Protein AF-A0A645JM30-F1 (afdb_monomer)

Sequence (107 aa):
MSGKIITAEFTLNGQKFLALDGGPYFHFNEAISMTLECENQQEIDYYWEKLSHVKEAEQCGWVKDQFGLSWQIVPHNMAELLQTEAQMKALMKMKKIVIRELENAGK

Radius of gyration: 16.62 Å; Cα contacts (8 Å, |Δi|>4): 160; chains: 1; bounding box: 36×21×53 Å

Solvent-accessible surface area (backbone atoms only — not comparable to full-atom values): 6368 Å² total; per-residue (Å²): 139,86,86,76,78,52,64,48,78,52,67,57,96,86,45,76,46,75,49,66,70,75,67,92,84,70,76,68,52,79,93,52,66,48,78,45,72,20,94,47,64,68,52,43,51,52,50,46,71,74,33,54,63,39,79,89,56,43,42,66,19,29,27,17,30,92,85,47,47,30,34,35,48,39,52,67,59,46,72,76,44,52,78,41,74,53,10,48,57,51,42,76,73,26,36,70,73,54,65,70,59,27,57,57,44,66,110

InterPro domains:
  IPR009725 Predicted 3-demethylubiquinone-9 3-methyltransferase [PIRSF021700] (1-105)
  IPR028973 PhnB-like [PF06983] (2-74)
  IPR028973 PhnB-like [cd06588] (3-74)
  IPR029068 Glyoxalase/Bleomycin resistance protein/Dihydroxybiphenyl dioxygenase [G3DSA:3.10.180.10] (1-107)
  IPR029068 Glyoxalase/Bleomycin resistance protein/Dihydroxybiphenyl dioxygenase [SSF54593] (2-105)

Mean predicted aligned error: 3.55 Å

Structure (mmCIF, N/CA/C/O backbone):
data_AF-A0A645JM30-F1
#
_entry.id   AF-A0A645JM30-F1
#
loop_
_atom_site.group_PDB
_atom_site.id
_atom_site.type_symbol
_atom_site.label_atom_id
_atom_site.label_alt_id
_atom_site.label_comp_id
_atom_site.label_asym_id
_atom_site.label_entity_id
_atom_site.label_seq_id
_atom_site.pdbx_PDB_ins_code
_atom_site.Cartn_x
_atom_site.Cartn_y
_atom_site.Cartn_z
_atom_site.occupancy
_atom_site.B_iso_or_equiv
_atom_site.auth_seq_id
_atom_site.auth_comp_id
_atom_site.auth_asym_id
_atom_site.auth_atom_id
_atom_site.pdbx_PDB_model_num
ATOM 1 N N . MET A 1 1 ? 20.459 -9.289 -29.459 1.00 48.84 1 MET A N 1
ATOM 2 C CA . MET A 1 1 ? 19.329 -9.150 -28.513 1.00 48.84 1 MET A CA 1
ATOM 3 C C . MET A 1 1 ? 18.233 -8.334 -29.190 1.00 48.84 1 MET A C 1
ATOM 5 O O . MET A 1 1 ? 18.194 -7.128 -29.008 1.00 48.84 1 MET A O 1
ATOM 9 N N . SER A 1 2 ? 17.409 -8.958 -30.034 1.00 54.94 2 SER A N 1
ATOM 10 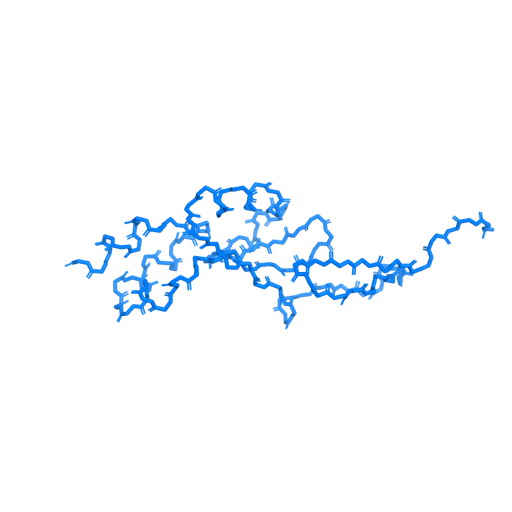C CA . SER A 1 2 ? 16.276 -8.276 -30.679 1.00 54.94 2 SER A CA 1
ATOM 11 C C . SER A 1 2 ? 14.995 -8.700 -29.961 1.00 54.94 2 SER A C 1
ATOM 13 O O . SER A 1 2 ? 14.810 -9.899 -29.763 1.00 54.94 2 SER A O 1
ATOM 15 N N . GLY A 1 3 ? 14.170 -7.742 -29.524 1.00 76.31 3 GLY A N 1
ATOM 16 C CA . GLY A 1 3 ? 12.849 -8.007 -28.930 1.00 76.31 3 GLY A CA 1
ATOM 17 C C . GLY A 1 3 ? 12.691 -7.793 -27.417 1.00 76.31 3 GLY A C 1
ATOM 18 O O . GLY A 1 3 ? 11.685 -8.229 -26.869 1.00 76.31 3 GLY A O 1
ATOM 19 N N . LYS A 1 4 ? 13.634 -7.143 -26.719 1.00 82.12 4 LYS A N 1
ATOM 20 C CA . LYS A 1 4 ? 13.416 -6.751 -25.312 1.00 82.12 4 LYS A CA 1
ATOM 21 C C . LYS A 1 4 ? 12.585 -5.468 -25.225 1.00 82.12 4 LYS A C 1
ATOM 23 O O . LYS A 1 4 ? 12.874 -4.505 -25.931 1.00 82.12 4 LYS A O 1
ATOM 28 N N . ILE A 1 5 ? 11.589 -5.463 -24.342 1.00 87.75 5 ILE A N 1
ATOM 29 C CA . ILE A 1 5 ? 10.831 -4.263 -23.976 1.00 87.75 5 ILE A CA 1
ATOM 30 C C . ILE A 1 5 ? 11.745 -3.392 -23.110 1.00 87.75 5 ILE A C 1
ATOM 32 O O . ILE A 1 5 ? 12.205 -3.850 -22.072 1.00 87.75 5 ILE A O 1
ATOM 36 N N . ILE A 1 6 ? 12.031 -2.166 -23.555 1.00 92.75 6 ILE A N 1
ATOM 37 C CA . ILE A 1 6 ? 12.848 -1.206 -22.793 1.00 92.75 6 ILE A CA 1
ATOM 38 C C . ILE A 1 6 ? 11.955 -0.376 -21.875 1.00 92.75 6 ILE A C 1
ATOM 40 O O . ILE A 1 6 ? 12.287 -0.171 -20.714 1.00 92.75 6 ILE A O 1
ATOM 44 N N . THR A 1 7 ? 10.807 0.077 -22.373 1.00 95.31 7 THR A N 1
ATOM 45 C CA . THR A 1 7 ? 9.836 0.839 -21.592 1.00 95.31 7 THR A CA 1
ATOM 46 C C . THR A 1 7 ? 8.421 0.324 -21.804 1.00 95.31 7 THR A C 1
ATOM 48 O O . THR A 1 7 ? 8.103 -0.242 -22.851 1.00 95.31 7 THR A O 1
ATOM 51 N N . ALA A 1 8 ? 7.566 0.540 -20.808 1.00 95.44 8 ALA A N 1
ATOM 52 C CA . ALA A 1 8 ? 6.139 0.266 -20.887 1.00 95.44 8 ALA A CA 1
ATOM 53 C C . ALA A 1 8 ? 5.350 1.417 -20.264 1.00 95.44 8 ALA A C 1
ATOM 55 O O . ALA A 1 8 ? 5.671 1.876 -19.170 1.00 95.44 8 ALA A O 1
ATOM 56 N N . GLU A 1 9 ? 4.303 1.863 -20.950 1.00 97.62 9 GLU A N 1
ATOM 57 C CA . GLU A 1 9 ? 3.360 2.849 -20.427 1.00 97.62 9 GLU A CA 1
ATOM 58 C C . GLU A 1 9 ? 2.094 2.150 -19.944 1.00 97.62 9 GLU A C 1
ATOM 60 O O . GLU A 1 9 ? 1.552 1.276 -20.622 1.00 97.62 9 GLU A O 1
ATOM 65 N N . PHE A 1 10 ? 1.612 2.543 -18.771 1.00 96.62 10 PHE A N 1
ATOM 66 C CA . PHE A 1 10 ? 0.365 2.033 -18.211 1.00 96.62 10 PHE A CA 1
ATOM 67 C C . PHE A 1 10 ? -0.291 3.088 -17.324 1.00 96.62 10 PHE A C 1
ATOM 69 O O . PHE A 1 10 ? 0.270 4.149 -17.049 1.00 96.62 10 PHE A O 1
ATOM 76 N N . THR A 1 11 ? -1.529 2.831 -16.919 1.00 97.31 11 THR A N 1
ATOM 77 C CA . THR A 1 11 ? -2.291 3.719 -16.041 1.00 97.31 11 THR A CA 1
ATOM 78 C C . THR A 1 11 ? -2.807 2.925 -14.854 1.00 97.31 11 THR A C 1
ATOM 80 O O . THR A 1 11 ? -3.434 1.886 -15.048 1.00 97.31 11 THR A O 1
ATOM 83 N N . LEU A 1 12 ? -2.561 3.419 -13.642 1.00 94.25 12 LEU A N 1
ATOM 84 C CA . LEU A 1 12 ? -3.122 2.881 -12.405 1.00 94.25 12 LEU A CA 1
ATOM 85 C C . LEU A 1 12 ? -3.991 3.951 -11.765 1.00 94.25 12 LEU A C 1
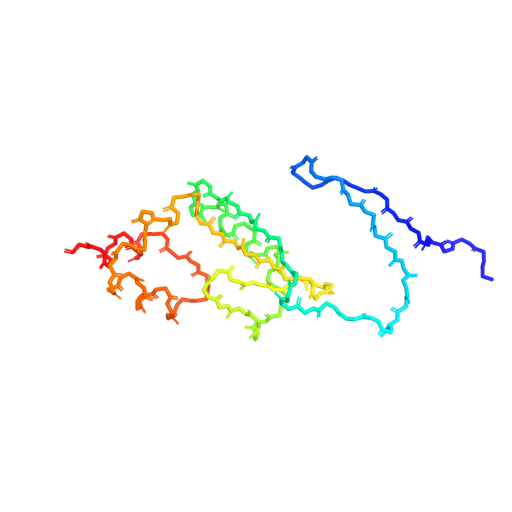ATOM 87 O O . LEU A 1 12 ? -3.520 5.058 -11.534 1.00 94.25 12 LEU A O 1
ATOM 91 N N . ASN A 1 13 ? -5.257 3.629 -11.506 1.00 91.56 13 ASN A N 1
ATOM 92 C CA . ASN A 1 13 ? -6.218 4.545 -10.887 1.00 91.56 13 ASN A CA 1
ATOM 93 C C . ASN A 1 13 ? -6.210 5.969 -11.502 1.00 91.56 13 ASN A C 1
ATOM 95 O O . ASN A 1 13 ? -6.169 6.974 -10.802 1.00 91.56 13 ASN A O 1
ATOM 99 N N . GLY A 1 14 ? -6.153 6.059 -12.837 1.00 94.75 14 GLY A N 1
ATOM 100 C CA . GLY A 1 14 ? -6.098 7.331 -13.573 1.00 94.75 14 GLY A CA 1
ATOM 101 C C . GLY A 1 14 ? -4.717 8.001 -13.658 1.00 94.75 14 GLY A C 1
ATOM 102 O O . GLY A 1 14 ? -4.531 8.887 -14.492 1.00 94.75 14 GLY A O 1
ATOM 103 N N . GLN A 1 15 ? -3.723 7.554 -12.886 1.00 95.75 15 GLN A N 1
ATOM 104 C CA . GLN A 1 15 ? -2.347 8.048 -12.949 1.00 95.75 15 GLN A CA 1
ATOM 105 C C . GLN A 1 15 ? -1.544 7.295 -14.013 1.00 95.75 15 GLN A C 1
ATOM 107 O O . GLN A 1 15 ? -1.451 6.068 -13.990 1.00 95.75 15 GLN A O 1
ATOM 112 N N . LYS A 1 16 ? -0.925 8.034 -14.938 1.00 97.56 16 LYS A N 1
ATOM 113 C CA . LYS A 1 16 ? -0.026 7.469 -15.953 1.00 97.56 16 LYS A CA 1
ATOM 114 C C . LYS A 1 16 ? 1.352 7.185 -15.363 1.00 97.56 16 LYS A C 1
ATOM 116 O O . LYS A 1 16 ? 1.894 8.025 -14.642 1.00 97.56 16 LYS A O 1
ATOM 121 N N . PHE A 1 17 ? 1.924 6.048 -15.740 1.00 96.94 17 PHE A N 1
ATOM 122 C CA . PHE A 1 17 ? 3.262 5.605 -15.369 1.00 96.94 17 PHE A CA 1
ATOM 123 C C . PHE A 1 17 ? 4.042 5.155 -16.602 1.00 96.94 17 PHE A C 1
ATOM 125 O O . PHE A 1 17 ? 3.477 4.600 -17.545 1.00 96.94 17 PHE A O 1
ATOM 132 N N . LEU A 1 18 ? 5.356 5.362 -16.547 1.00 96.81 18 LEU A N 1
ATOM 133 C CA . LEU A 1 18 ? 6.329 4.788 -17.466 1.00 96.81 18 LEU A CA 1
ATOM 134 C C . LEU A 1 18 ? 7.242 3.863 -16.656 1.00 96.81 18 LEU A C 1
ATOM 136 O O . LEU A 1 18 ? 7.989 4.331 -15.798 1.00 96.81 18 LEU A O 1
ATOM 140 N N . ALA A 1 19 ? 7.187 2.563 -16.921 1.00 94.94 19 ALA A N 1
ATOM 141 C CA . ALA A 1 19 ? 8.184 1.615 -16.442 1.00 94.94 19 ALA A CA 1
ATOM 142 C C . ALA A 1 19 ? 9.364 1.570 -17.415 1.00 94.94 19 ALA A C 1
ATOM 144 O O . ALA A 1 19 ? 9.176 1.616 -18.631 1.00 94.94 19 ALA A O 1
ATOM 145 N N . LEU A 1 20 ? 10.571 1.444 -16.869 1.00 94.56 20 LEU A N 1
ATOM 146 C CA . LEU A 1 20 ? 11.825 1.310 -17.603 1.00 94.56 20 LEU A CA 1
ATOM 147 C C . LEU A 1 20 ? 12.543 0.050 -17.112 1.00 94.56 20 LEU A C 1
ATOM 149 O O . LEU A 1 20 ? 12.799 -0.082 -15.916 1.00 94.56 20 LEU A O 1
ATOM 153 N N . ASP A 1 21 ? 12.916 -0.839 -18.030 1.00 92.81 21 ASP A N 1
ATOM 154 C CA . ASP A 1 21 ? 13.882 -1.904 -17.754 1.00 92.81 21 ASP A CA 1
ATOM 155 C C . ASP A 1 21 ? 15.291 -1.290 -17.694 1.00 92.81 21 ASP A C 1
ATOM 157 O O . ASP A 1 21 ? 16.010 -1.195 -18.690 1.00 92.81 21 ASP A O 1
ATOM 161 N N . GLY A 1 22 ? 15.651 -0.795 -16.507 1.00 91.38 22 GLY A N 1
ATOM 162 C CA . GLY A 1 22 ? 16.950 -0.186 -16.216 1.00 91.38 22 GLY A CA 1
ATOM 163 C C . GLY A 1 22 ? 18.024 -1.177 -15.755 1.00 91.38 22 GLY A C 1
ATOM 164 O O . GLY A 1 22 ? 19.117 -0.747 -15.383 1.00 91.38 22 GLY A O 1
ATOM 165 N N . GLY A 1 23 ? 17.738 -2.484 -15.745 1.00 90.25 23 GLY A N 1
ATOM 166 C CA . GLY A 1 23 ? 18.603 -3.495 -15.133 1.00 90.25 23 GLY A CA 1
ATOM 167 C C . GLY A 1 23 ? 18.650 -3.433 -13.592 1.00 90.25 23 GLY A C 1
ATOM 168 O O . GLY A 1 23 ? 17.941 -2.646 -12.967 1.00 90.25 23 GLY A O 1
ATOM 169 N N . PRO A 1 24 ? 19.494 -4.256 -12.942 1.00 91.88 24 PRO A N 1
ATOM 170 C CA . PRO A 1 24 ? 19.476 -4.469 -11.488 1.00 91.88 24 PRO A CA 1
ATOM 171 C C . PRO A 1 24 ? 20.222 -3.390 -10.680 1.00 91.88 24 PRO A C 1
ATOM 173 O O . PRO A 1 24 ? 20.589 -3.631 -9.536 1.00 91.88 24 PRO A O 1
ATOM 176 N N . TYR A 1 25 ? 20.519 -2.236 -11.279 1.00 93.31 25 TYR A N 1
ATOM 177 C CA . TYR A 1 25 ? 21.367 -1.205 -10.669 1.00 93.31 25 TYR A CA 1
ATOM 178 C C . TYR A 1 25 ? 20.608 -0.276 -9.719 1.00 93.31 25 TYR A C 1
ATOM 180 O O . TYR A 1 25 ? 21.214 0.339 -8.842 1.00 93.31 25 TYR A O 1
ATOM 188 N N . PHE A 1 26 ? 19.295 -0.150 -9.912 1.00 92.88 26 PHE A N 1
ATOM 189 C CA . PHE A 1 26 ? 18.433 0.726 -9.132 1.00 92.88 26 PHE A CA 1
ATOM 190 C C . PHE A 1 26 ? 17.438 -0.110 -8.337 1.00 92.88 26 PHE A C 1
ATOM 192 O O . PHE A 1 26 ? 16.866 -1.070 -8.852 1.00 92.88 26 PHE A O 1
ATOM 199 N N . HIS A 1 27 ? 17.218 0.278 -7.085 1.00 92.56 27 HIS A N 1
ATOM 200 C CA . HIS A 1 27 ? 16.310 -0.413 -6.182 1.00 92.56 27 HIS A CA 1
ATOM 201 C C . HIS A 1 27 ? 15.308 0.577 -5.608 1.00 92.56 27 HIS A C 1
ATOM 203 O O . HIS A 1 27 ? 15.678 1.681 -5.203 1.00 92.56 27 HIS A O 1
ATOM 209 N N . PHE A 1 28 ? 14.044 0.165 -5.549 1.00 95.12 28 PHE A N 1
ATOM 210 C CA . PHE A 1 28 ? 13.044 0.899 -4.793 1.00 95.12 28 PHE A CA 1
ATOM 211 C C . PHE A 1 28 ? 13.366 0.858 -3.300 1.00 95.12 28 PHE A C 1
ATOM 213 O O . PHE A 1 28 ? 13.907 -0.115 -2.770 1.00 95.12 28 PHE A O 1
ATOM 220 N N . ASN A 1 29 ? 12.987 1.930 -2.623 1.00 93.94 29 ASN A N 1
ATOM 221 C CA . ASN A 1 29 ? 12.928 2.008 -1.176 1.00 93.94 29 ASN A CA 1
ATOM 222 C C . ASN A 1 29 ? 11.643 2.747 -0.778 1.00 93.94 29 ASN A C 1
ATOM 224 O O . ASN A 1 29 ? 10.851 3.163 -1.624 1.00 93.94 29 ASN A O 1
ATOM 228 N N . GLU A 1 30 ? 11.433 2.896 0.518 1.00 95.50 30 GLU A N 1
ATOM 229 C CA . GLU A 1 30 ? 10.223 3.453 1.115 1.00 95.50 30 GLU A CA 1
ATOM 230 C C . GLU A 1 30 ? 10.079 4.969 0.895 1.00 95.50 30 GLU A C 1
ATOM 232 O O . GLU A 1 30 ? 9.023 5.524 1.190 1.00 95.50 30 GLU A O 1
ATOM 237 N N . ALA A 1 31 ? 11.098 5.650 0.347 1.00 95.88 31 ALA A N 1
ATOM 238 C CA . ALA A 1 31 ? 11.025 7.083 0.052 1.00 95.88 31 ALA A CA 1
ATOM 239 C C . ALA A 1 31 ? 10.004 7.409 -1.050 1.00 95.88 31 ALA A C 1
ATOM 241 O O . ALA A 1 31 ? 9.520 8.538 -1.121 1.00 95.88 31 ALA A O 1
ATOM 242 N N . ILE A 1 32 ? 9.665 6.429 -1.895 1.00 95.00 32 ILE A N 1
ATOM 243 C CA . ILE A 1 32 ? 8.559 6.511 -2.849 1.00 95.00 32 ILE A CA 1
ATOM 244 C C . ILE A 1 32 ? 7.592 5.372 -2.543 1.00 95.00 32 ILE A C 1
ATOM 246 O O . ILE A 1 32 ? 7.973 4.202 -2.497 1.00 95.00 32 ILE A O 1
ATOM 250 N N . SER A 1 33 ? 6.324 5.721 -2.363 1.00 96.38 33 SER A N 1
ATOM 251 C CA . SER A 1 33 ? 5.237 4.761 -2.216 1.00 96.38 33 SER A CA 1
ATOM 252 C C . SER A 1 33 ? 3.971 5.273 -2.887 1.00 96.38 33 SER A C 1
ATOM 254 O O . SER A 1 33 ? 3.831 6.470 -3.145 1.00 96.38 33 SER A O 1
ATOM 256 N N . MET A 1 34 ? 3.061 4.352 -3.185 1.00 96.81 34 MET A N 1
ATOM 257 C CA . MET A 1 34 ? 1.726 4.670 -3.686 1.00 96.81 34 MET A CA 1
ATOM 258 C C . MET A 1 34 ? 0.685 4.355 -2.620 1.00 96.81 34 MET A C 1
ATOM 260 O O . MET A 1 34 ? 0.719 3.285 -2.013 1.00 96.81 34 MET A O 1
ATOM 264 N N . THR A 1 35 ? -0.250 5.276 -2.419 1.00 97.06 35 THR A N 1
ATOM 265 C CA . THR A 1 35 ? -1.348 5.105 -1.466 1.00 97.06 35 THR A CA 1
ATOM 266 C C . THR A 1 35 ? -2.594 4.605 -2.185 1.00 97.06 35 THR A C 1
ATOM 268 O O . THR A 1 35 ? -3.006 5.175 -3.194 1.00 97.06 35 THR A O 1
ATOM 271 N N . LEU A 1 36 ? -3.187 3.538 -1.655 1.00 96.81 36 LEU A N 1
ATOM 272 C CA . LEU A 1 36 ? -4.485 3.008 -2.048 1.00 96.81 36 LEU A CA 1
ATOM 273 C C . LEU A 1 36 ? -5.473 3.285 -0.918 1.00 96.81 36 LEU A C 1
ATOM 275 O O . LEU A 1 36 ? -5.415 2.647 0.135 1.00 96.81 36 LEU A O 1
ATOM 279 N N . GLU A 1 37 ? -6.363 4.243 -1.151 1.00 96.75 37 GLU A N 1
ATOM 280 C CA . GLU A 1 37 ? -7.492 4.524 -0.269 1.00 96.75 37 GLU A CA 1
ATOM 281 C C . GLU A 1 37 ? -8.592 3.494 -0.525 1.00 96.75 37 GLU A C 1
ATOM 283 O O . GLU A 1 37 ? -9.053 3.326 -1.651 1.00 96.75 37 GLU A O 1
ATOM 288 N N . CYS A 1 38 ? -8.959 2.765 0.524 1.00 98.12 38 CYS A N 1
ATOM 289 C CA . CYS A 1 38 ? -9.927 1.680 0.481 1.00 98.12 38 CYS A CA 1
ATOM 290 C C . CYS A 1 38 ? -11.233 2.110 1.153 1.00 98.12 38 CYS A C 1
ATOM 292 O O . CYS A 1 38 ? -11.236 2.658 2.262 1.00 98.12 38 CYS A O 1
ATOM 294 N N . GLU A 1 39 ? -12.359 1.796 0.527 1.00 97.50 39 GLU A N 1
ATOM 295 C CA . GLU A 1 39 ? -13.688 2.134 1.046 1.00 97.50 39 GLU A CA 1
ATOM 296 C C . GLU A 1 39 ? -14.073 1.262 2.248 1.00 97.50 39 GLU A C 1
ATOM 298 O O . GLU A 1 39 ? -14.821 1.673 3.134 1.00 97.50 39 GLU A O 1
ATOM 303 N N . ASN A 1 40 ? -13.565 0.029 2.295 1.00 98.19 40 ASN A N 1
ATOM 304 C CA . ASN A 1 40 ? -13.936 -0.951 3.309 1.00 98.19 40 ASN A CA 1
ATOM 305 C C . ASN A 1 40 ? -12.862 -2.038 3.494 1.00 98.19 40 ASN A C 1
ATOM 307 O O . ASN A 1 40 ? -11.870 -2.114 2.767 1.00 98.19 40 ASN A O 1
ATOM 311 N N . GLN A 1 41 ? -13.086 -2.924 4.470 1.00 98.50 41 GLN A N 1
ATOM 312 C CA . GLN A 1 41 ? -12.147 -3.997 4.807 1.00 98.50 41 GLN A CA 1
ATOM 313 C C . GLN A 1 41 ? -11.929 -4.998 3.661 1.00 98.50 41 GLN A C 1
ATOM 315 O O . GLN A 1 41 ? -10.836 -5.543 3.549 1.00 98.50 41 GLN A O 1
ATOM 320 N N . GLN A 1 42 ? -12.930 -5.238 2.805 1.00 98.62 42 GLN A N 1
ATOM 321 C CA . GLN A 1 42 ? -12.798 -6.198 1.703 1.00 98.62 42 GLN A CA 1
ATOM 322 C C . GLN A 1 42 ? -11.787 -5.707 0.665 1.00 98.62 42 GLN A C 1
ATOM 324 O O . GLN A 1 42 ? -11.006 -6.504 0.152 1.00 98.62 42 GLN A O 1
ATOM 329 N N . GLU A 1 43 ? -11.757 -4.402 0.394 1.00 98.50 43 GLU A N 1
ATOM 330 C CA . GLU A 1 43 ? -10.755 -3.805 -0.492 1.00 98.50 43 GLU A CA 1
ATOM 331 C C . GLU A 1 43 ? -9.354 -3.854 0.118 1.00 98.50 43 GLU A C 1
ATOM 333 O O . GLU A 1 43 ? -8.412 -4.257 -0.566 1.00 98.50 43 GLU A O 1
ATOM 338 N N . ILE A 1 44 ? -9.221 -3.540 1.414 1.00 98.69 44 ILE A N 1
ATOM 339 C CA . ILE A 1 44 ? -7.945 -3.688 2.131 1.00 98.69 44 ILE A CA 1
ATOM 340 C C . ILE A 1 44 ? -7.445 -5.127 2.004 1.00 98.69 44 ILE A C 1
ATOM 342 O O . ILE A 1 44 ? -6.286 -5.353 1.663 1.00 98.69 44 ILE A O 1
ATOM 346 N N . ASP A 1 45 ? -8.316 -6.105 2.252 1.00 98.62 45 ASP A N 1
ATOM 347 C CA . ASP A 1 45 ? -7.969 -7.521 2.188 1.00 98.62 45 ASP A CA 1
ATOM 348 C C . ASP A 1 45 ? -7.559 -7.944 0.773 1.00 98.62 45 ASP A C 1
ATOM 350 O O . ASP A 1 45 ? -6.541 -8.621 0.612 1.00 98.62 45 ASP A O 1
ATOM 354 N N . TYR A 1 46 ? -8.303 -7.496 -0.242 1.00 98.50 46 TYR A N 1
ATOM 355 C CA . TYR A 1 46 ? -8.009 -7.762 -1.648 1.00 98.50 46 TYR A CA 1
ATOM 356 C C . TYR A 1 46 ? -6.633 -7.224 -2.053 1.00 98.50 46 TYR A C 1
ATOM 358 O O . TYR A 1 46 ? -5.796 -7.978 -2.556 1.00 98.50 46 TYR A O 1
ATOM 366 N N . TYR A 1 47 ? -6.360 -5.939 -1.812 1.00 98.38 47 TYR A N 1
ATOM 367 C CA . TYR A 1 47 ? -5.076 -5.348 -2.186 1.00 98.38 47 TYR A CA 1
ATOM 368 C C . TYR A 1 47 ? -3.929 -5.916 -1.359 1.00 98.38 47 TYR A C 1
ATOM 370 O O . TYR A 1 47 ? -2.853 -6.153 -1.904 1.00 98.38 47 TYR A O 1
ATOM 378 N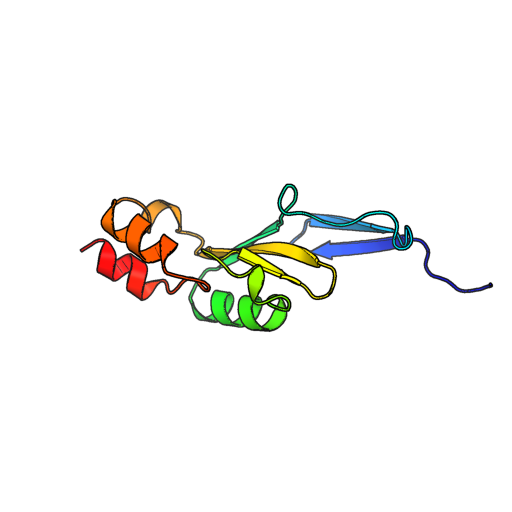 N . TRP A 1 48 ? -4.150 -6.196 -0.073 1.00 98.56 48 TRP A N 1
ATOM 379 C CA . TRP A 1 48 ? -3.124 -6.785 0.781 1.00 98.56 48 TRP A CA 1
ATOM 380 C C . TRP A 1 48 ? -2.691 -8.156 0.265 1.00 98.56 48 TRP A C 1
ATOM 382 O O . TRP A 1 48 ? -1.495 -8.421 0.160 1.00 98.56 48 TRP A O 1
ATOM 392 N N . GLU A 1 49 ? -3.648 -9.010 -0.108 1.00 98.06 49 GLU A N 1
ATOM 393 C CA . GLU A 1 49 ? -3.361 -10.329 -0.681 1.00 98.06 49 GLU A CA 1
ATOM 394 C C . GLU A 1 49 ? -2.584 -10.222 -2.002 1.00 98.06 49 GLU A C 1
ATOM 396 O O . GLU A 1 49 ? -1.697 -11.032 -2.267 1.00 98.06 49 GLU A O 1
ATOM 401 N N . LYS A 1 50 ? -2.902 -9.223 -2.836 1.00 97.94 50 LYS A N 1
ATOM 402 C CA . LYS A 1 50 ? -2.274 -9.057 -4.156 1.00 97.94 50 LYS A CA 1
ATOM 403 C C . LYS A 1 50 ? -0.957 -8.303 -4.142 1.00 97.94 50 LYS A C 1
ATOM 405 O O . LYS A 1 50 ? -0.203 -8.448 -5.097 1.00 97.94 50 LYS A O 1
ATOM 410 N N . LEU A 1 51 ? -0.681 -7.492 -3.127 1.00 98.06 51 LEU A N 1
ATOM 411 C CA . LEU A 1 51 ? 0.504 -6.640 -3.098 1.00 98.06 51 LEU A CA 1
ATOM 412 C C . LEU A 1 51 ? 1.508 -7.065 -2.033 1.00 98.06 51 LEU A C 1
ATOM 414 O O . LEU A 1 51 ? 2.684 -6.803 -2.228 1.00 98.06 51 LEU A O 1
ATOM 418 N N . SER A 1 52 ? 1.124 -7.768 -0.966 1.00 98.19 52 SER A N 1
ATOM 419 C CA . SER A 1 52 ? 2.081 -8.154 0.077 1.00 98.19 52 SER A CA 1
ATOM 420 C C . SER A 1 52 ? 2.933 -9.370 -0.301 1.00 98.19 52 SER A C 1
ATOM 422 O O . SER A 1 52 ? 2.577 -10.517 -0.025 1.00 98.19 52 SER A O 1
ATOM 424 N N . HIS A 1 53 ? 4.087 -9.120 -0.923 1.00 98.06 53 HIS A N 1
ATOM 425 C CA . HIS A 1 53 ? 5.039 -10.166 -1.320 1.00 98.06 53 HIS A CA 1
ATOM 426 C C . HIS A 1 53 ? 6.276 -10.248 -0.412 1.00 98.06 53 HIS A C 1
ATOM 428 O O . HIS A 1 53 ? 6.956 -11.274 -0.408 1.00 98.06 53 HIS A O 1
ATOM 434 N N . VAL A 1 54 ? 6.559 -9.207 0.380 1.00 97.31 54 VAL A N 1
ATOM 435 C CA . VAL A 1 54 ? 7.703 -9.151 1.310 1.00 97.31 54 VAL A CA 1
ATOM 436 C C . VAL A 1 54 ? 7.197 -8.967 2.742 1.00 97.31 54 VAL A C 1
ATOM 438 O O . VAL A 1 54 ? 6.858 -7.859 3.155 1.00 97.31 54 VAL A O 1
ATOM 441 N N . LYS A 1 55 ? 7.151 -10.057 3.517 1.00 95.00 55 LYS A N 1
ATOM 442 C CA . LYS A 1 55 ? 6.529 -10.091 4.857 1.00 95.00 55 LYS A CA 1
ATOM 443 C C . LYS A 1 55 ? 7.215 -9.191 5.881 1.00 95.00 55 LYS A C 1
ATOM 445 O O . LYS A 1 55 ? 6.584 -8.753 6.844 1.00 95.00 55 LYS A O 1
ATOM 450 N N . GLU A 1 56 ? 8.507 -8.955 5.708 1.00 96.00 56 GLU A N 1
ATOM 451 C CA . GLU A 1 56 ? 9.331 -8.116 6.575 1.00 96.00 56 GLU A CA 1
ATOM 452 C C . GLU A 1 56 ? 9.046 -6.626 6.368 1.00 96.00 56 GLU A C 1
ATOM 454 O O . GLU A 1 56 ? 9.295 -5.832 7.270 1.00 96.00 56 GLU A O 1
ATOM 459 N N . ALA A 1 57 ? 8.504 -6.251 5.205 1.00 95.69 57 ALA A N 1
ATOM 460 C CA . ALA A 1 57 ? 8.108 -4.880 4.898 1.00 95.69 57 ALA A CA 1
ATOM 461 C C . ALA A 1 57 ? 6.683 -4.548 5.374 1.00 95.69 57 ALA A C 1
ATOM 463 O O . ALA A 1 57 ? 6.267 -3.395 5.302 1.00 95.69 57 ALA A O 1
ATOM 464 N N . GLU A 1 58 ? 5.926 -5.545 5.842 1.00 98.00 58 GLU A N 1
ATOM 465 C CA . GLU A 1 58 ? 4.557 -5.356 6.310 1.00 98.00 58 GLU A CA 1
ATOM 466 C C . GLU A 1 58 ? 4.516 -4.610 7.645 1.00 98.00 58 GLU A C 1
ATOM 468 O O . GLU A 1 58 ? 4.922 -5.171 8.668 1.00 98.00 58 GLU A O 1
ATOM 473 N N . GLN A 1 59 ? 3.966 -3.394 7.660 1.00 98.12 59 GLN A N 1
ATOM 474 C CA . GLN A 1 59 ? 3.741 -2.650 8.902 1.00 98.12 59 GLN A CA 1
ATOM 475 C C . GLN A 1 59 ? 2.748 -1.497 8.721 1.00 98.12 59 GLN A C 1
ATOM 477 O O . GLN A 1 59 ? 2.887 -0.708 7.796 1.00 98.12 59 GLN A O 1
ATOM 482 N N . CYS A 1 60 ? 1.779 -1.333 9.624 1.00 97.56 60 CYS A N 1
ATOM 483 C CA . CYS A 1 60 ? 0.849 -0.192 9.641 1.00 97.56 60 CYS A CA 1
ATOM 484 C C . CYS A 1 60 ? 0.158 0.112 8.288 1.00 97.56 60 CYS A C 1
ATOM 486 O O . CYS A 1 60 ? 0.003 1.276 7.924 1.00 97.56 60 CYS A O 1
ATOM 488 N N . GLY A 1 61 ? -0.223 -0.906 7.513 1.00 97.69 61 GLY A N 1
ATOM 489 C CA . GLY A 1 61 ? -0.801 -0.740 6.170 1.00 97.69 61 GLY A CA 1
ATOM 490 C C . GLY A 1 61 ? 0.223 -0.722 5.027 1.00 97.69 61 GLY A C 1
ATOM 491 O O . GLY A 1 61 ? -0.170 -0.767 3.863 1.00 97.69 61 GLY A O 1
ATOM 492 N N . TRP A 1 62 ? 1.523 -0.697 5.329 1.00 98.44 62 TRP A N 1
ATOM 493 C CA . TRP A 1 62 ? 2.588 -0.754 4.331 1.00 98.44 62 TRP A CA 1
ATOM 494 C C . TRP A 1 62 ? 2.840 -2.179 3.864 1.00 98.44 62 TRP A C 1
ATOM 496 O O . TRP A 1 62 ? 2.853 -3.100 4.680 1.00 98.44 62 TRP A O 1
ATOM 506 N N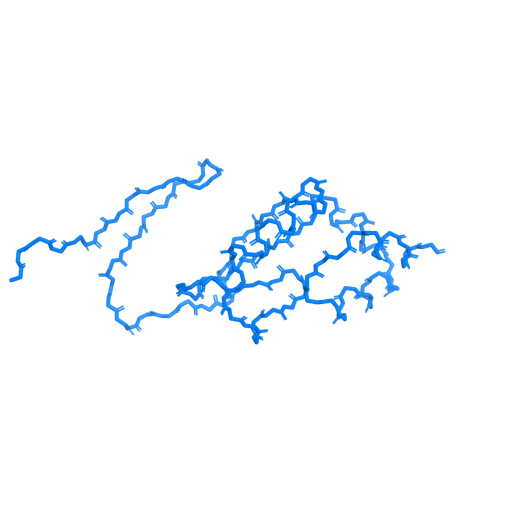 . VAL A 1 63 ? 3.086 -2.340 2.565 1.00 98.50 63 VAL A N 1
ATOM 507 C CA . VAL A 1 63 ? 3.519 -3.593 1.931 1.00 98.50 63 VAL A CA 1
ATOM 508 C C . VAL A 1 63 ? 4.523 -3.306 0.811 1.00 98.50 63 VAL A C 1
ATOM 510 O O . VAL A 1 63 ? 4.622 -2.178 0.324 1.00 98.50 63 VAL A O 1
ATOM 513 N N . LYS A 1 64 ? 5.243 -4.339 0.362 1.00 98.50 64 LYS A N 1
ATOM 514 C CA . LYS A 1 64 ? 6.012 -4.306 -0.891 1.00 98.50 64 LYS A CA 1
ATOM 515 C C . LYS A 1 64 ? 5.532 -5.381 -1.848 1.00 98.50 64 LYS A C 1
ATOM 517 O O . LYS A 1 64 ? 5.392 -6.539 -1.444 1.00 98.50 64 LYS A O 1
ATOM 522 N N . ASP A 1 65 ? 5.349 -4.986 -3.104 1.00 97.69 65 ASP A N 1
ATOM 523 C CA . ASP A 1 65 ? 5.000 -5.903 -4.187 1.00 97.69 65 ASP A CA 1
ATOM 524 C C . ASP A 1 65 ? 6.179 -6.773 -4.638 1.00 97.69 65 ASP A C 1
ATOM 526 O O . ASP A 1 65 ? 7.306 -6.653 -4.153 1.00 97.69 65 ASP A O 1
ATOM 530 N N . GLN A 1 66 ? 5.909 -7.681 -5.577 1.00 96.56 66 GLN A N 1
ATOM 531 C CA . GLN A 1 66 ? 6.905 -8.602 -6.133 1.00 96.56 66 GLN A CA 1
ATOM 532 C C . GLN A 1 66 ? 8.097 -7.903 -6.813 1.00 96.56 66 GLN A C 1
ATOM 534 O O . GLN A 1 66 ? 9.123 -8.540 -7.041 1.00 96.56 66 GLN A O 1
ATOM 539 N N . PHE A 1 67 ? 7.972 -6.613 -7.142 1.00 94.56 67 PHE A N 1
ATOM 540 C CA . PHE A 1 67 ? 9.022 -5.798 -7.753 1.00 94.56 67 PHE A CA 1
ATOM 541 C C . PHE A 1 67 ? 9.775 -4.942 -6.719 1.00 94.56 67 PHE A C 1
ATOM 543 O O . PHE A 1 67 ? 10.733 -4.253 -7.069 1.00 94.56 67 PHE A O 1
ATOM 550 N N . GLY A 1 68 ? 9.370 -4.994 -5.444 1.00 95.75 68 GLY A N 1
ATOM 551 C CA . GLY A 1 68 ? 9.971 -4.246 -4.339 1.00 95.75 68 GLY A CA 1
ATOM 552 C C . GLY A 1 68 ? 9.444 -2.819 -4.178 1.00 95.75 68 GLY A C 1
ATOM 553 O O . GLY A 1 68 ? 9.989 -2.072 -3.363 1.00 95.75 68 GLY A O 1
ATOM 554 N N . LEU A 1 69 ? 8.407 -2.430 -4.925 1.00 96.69 69 LEU A N 1
ATOM 555 C CA . LEU A 1 69 ? 7.794 -1.107 -4.834 1.00 96.69 69 LEU A CA 1
ATOM 556 C C . LEU A 1 69 ? 6.873 -1.033 -3.612 1.00 96.69 69 LEU A C 1
ATOM 558 O O . LEU A 1 69 ? 6.126 -1.971 -3.325 1.00 96.69 69 LEU A O 1
ATOM 562 N N . SER A 1 70 ? 6.960 0.073 -2.873 1.00 98.25 70 SER A N 1
ATOM 563 C CA . SER A 1 70 ? 6.234 0.257 -1.614 1.00 98.25 70 SER A CA 1
ATOM 564 C C . SER A 1 70 ? 4.806 0.754 -1.858 1.00 98.25 70 SER A C 1
ATOM 566 O O . SER A 1 70 ? 4.584 1.684 -2.637 1.00 98.25 70 SER A O 1
ATOM 568 N N . TRP A 1 71 ? 3.847 0.181 -1.135 1.00 98.44 71 TRP A N 1
ATOM 569 C CA . TRP A 1 71 ? 2.431 0.545 -1.182 1.00 98.44 71 TRP A CA 1
ATOM 570 C C . TRP A 1 71 ? 1.892 0.793 0.224 1.00 98.44 71 TRP A C 1
ATOM 572 O O . TRP A 1 71 ? 2.278 0.099 1.162 1.00 98.44 71 TRP A O 1
ATOM 582 N N . GLN A 1 72 ? 0.975 1.747 0.355 1.00 98.44 72 GLN A N 1
ATOM 583 C CA . GLN A 1 72 ? 0.228 2.027 1.579 1.00 98.44 72 GLN A CA 1
ATOM 584 C C . GLN A 1 72 ? -1.245 1.721 1.328 1.00 98.44 72 GLN A C 1
ATOM 586 O O . GLN A 1 72 ? -1.911 2.442 0.590 1.00 98.44 72 GLN A O 1
ATOM 591 N N . ILE A 1 73 ? -1.751 0.643 1.918 1.00 98.44 73 ILE A N 1
ATOM 592 C CA . ILE A 1 73 ? -3.147 0.217 1.786 1.00 98.44 73 ILE A CA 1
ATOM 593 C C . ILE A 1 73 ? -3.880 0.693 3.033 1.00 98.44 73 ILE A C 1
ATOM 595 O O . ILE A 1 73 ? -3.715 0.120 4.114 1.00 98.44 73 ILE A O 1
ATOM 599 N N . VAL A 1 74 ? -4.649 1.769 2.894 1.00 98.25 74 VAL A N 1
ATOM 600 C CA . VAL A 1 74 ? -5.251 2.488 4.022 1.00 98.25 74 VAL A CA 1
ATOM 601 C C . VAL A 1 74 ? -6.744 2.702 3.795 1.00 98.25 74 VAL A C 1
ATOM 603 O O . VAL A 1 74 ? -7.171 2.849 2.655 1.00 98.25 74 VAL A O 1
ATOM 606 N N . PRO A 1 75 ? -7.572 2.728 4.849 1.00 98.00 75 PRO A N 1
ATOM 607 C CA . PRO A 1 75 ? -8.962 3.142 4.715 1.00 98.00 75 PRO A CA 1
ATOM 608 C C . PRO A 1 75 ? -9.054 4.623 4.307 1.00 98.00 75 PRO A C 1
ATOM 610 O O . PRO A 1 75 ? -8.275 5.446 4.787 1.00 98.00 75 PRO A O 1
ATOM 613 N N . HIS A 1 76 ? -10.024 4.978 3.463 1.00 97.06 76 HIS A N 1
ATOM 614 C CA . HIS A 1 76 ? -10.251 6.361 3.010 1.00 97.06 76 HIS A CA 1
ATOM 615 C C . HIS A 1 76 ? -10.468 7.346 4.178 1.00 97.06 76 HIS A C 1
ATOM 617 O O . HIS A 1 76 ? -10.048 8.498 4.125 1.00 97.06 76 HIS A O 1
ATOM 623 N N . ASN A 1 77 ? -11.064 6.881 5.280 1.00 95.69 77 ASN A N 1
ATOM 624 C CA . ASN A 1 77 ? -11.314 7.664 6.489 1.00 95.69 77 ASN A CA 1
ATOM 625 C C . ASN A 1 77 ? -10.210 7.516 7.557 1.00 95.69 77 ASN A C 1
ATOM 627 O O . ASN A 1 77 ? -10.470 7.673 8.751 1.00 95.69 77 ASN A O 1
ATOM 631 N N . MET A 1 78 ? -8.960 7.237 7.160 1.00 95.69 78 MET A N 1
ATOM 632 C CA . MET A 1 78 ? -7.842 7.014 8.094 1.00 95.69 78 MET A CA 1
ATOM 633 C C . MET A 1 78 ? -7.673 8.132 9.133 1.00 95.69 78 MET A C 1
ATOM 635 O O . MET A 1 78 ? -7.352 7.859 10.289 1.00 95.69 78 MET A O 1
ATOM 639 N N . ALA A 1 79 ? -7.910 9.389 8.744 1.00 94.31 79 ALA A N 1
ATOM 640 C CA . ALA A 1 79 ? -7.810 10.531 9.650 1.00 94.31 79 ALA A CA 1
ATOM 641 C C . ALA A 1 79 ? -8.792 10.426 10.829 1.00 94.31 79 ALA A C 1
ATOM 643 O O . ALA A 1 79 ? -8.429 10.739 11.960 1.00 94.31 79 ALA A O 1
ATOM 644 N N . GLU A 1 80 ? -10.011 9.941 10.597 1.00 94.69 80 GLU A N 1
ATOM 645 C CA . GLU A 1 80 ? -11.030 9.743 11.638 1.00 94.69 80 GLU A CA 1
ATOM 646 C C . GLU A 1 80 ? -10.689 8.553 12.549 1.00 94.69 80 GLU A C 1
ATOM 648 O O . GLU A 1 80 ? -11.025 8.542 13.733 1.00 94.69 80 GLU A O 1
ATOM 653 N N . LEU A 1 81 ? -9.962 7.570 12.011 1.00 95.25 81 LEU A N 1
ATOM 654 C CA . LEU A 1 81 ? -9.543 6.357 12.714 1.00 95.25 81 LEU A CA 1
ATOM 655 C C . LEU A 1 81 ? -8.259 6.522 13.543 1.00 95.25 81 LEU A C 1
ATOM 657 O O . LEU A 1 81 ? -7.847 5.564 14.194 1.00 95.25 81 LEU A O 1
ATOM 661 N N . LEU A 1 82 ? -7.629 7.703 13.539 1.00 95.94 82 LEU A N 1
ATOM 662 C CA . LEU A 1 82 ? -6.381 7.998 14.262 1.00 95.94 82 LEU A CA 1
ATOM 663 C C . LEU A 1 82 ? -6.461 9.282 15.103 1.00 95.94 82 LEU A C 1
ATOM 665 O O . LEU A 1 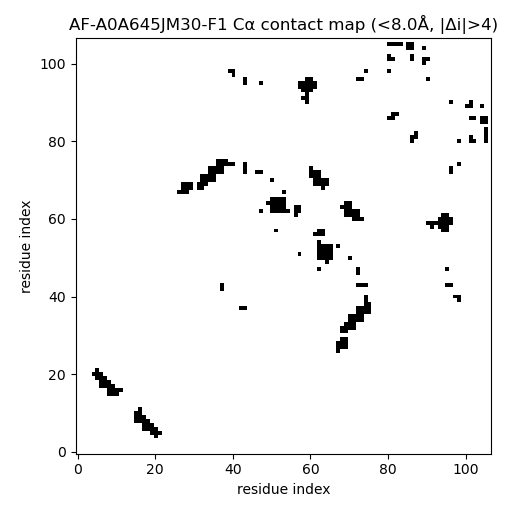82 ? -5.506 10.054 15.179 1.00 95.94 82 LEU A O 1
ATOM 669 N N . GLN A 1 83 ? -7.599 9.519 15.752 1.00 96.88 83 GLN A N 1
ATOM 670 C CA . GLN A 1 83 ? -7.812 10.705 16.587 1.00 96.88 83 GLN A CA 1
ATOM 671 C C . GLN A 1 83 ? -7.250 10.551 18.009 1.00 96.88 83 GLN A C 1
ATOM 673 O O . GLN A 1 83 ? -7.015 11.550 18.690 1.00 96.88 83 GLN A O 1
ATOM 678 N N . THR A 1 84 ? -7.035 9.318 18.482 1.00 97.56 84 THR A N 1
ATOM 679 C CA . THR A 1 84 ? -6.607 9.049 19.863 1.00 97.56 84 THR A CA 1
ATOM 680 C C . THR A 1 84 ? -5.276 8.302 19.953 1.00 97.56 84 THR A C 1
ATOM 682 O O . THR A 1 84 ? -4.883 7.541 19.067 1.00 97.56 84 THR A O 1
ATOM 685 N N . GLU A 1 85 ? -4.592 8.448 21.093 1.00 96.94 85 GLU A N 1
ATOM 686 C CA . GLU A 1 85 ? -3.370 7.688 21.387 1.00 96.94 85 GLU A CA 1
ATOM 687 C C . GLU A 1 85 ? -3.631 6.169 21.405 1.00 96.94 85 GLU A C 1
ATOM 689 O O . GLU A 1 85 ? -2.769 5.380 21.015 1.00 96.94 85 GLU A O 1
ATOM 694 N N . ALA A 1 86 ? -4.825 5.741 21.829 1.00 97.44 86 ALA A N 1
ATOM 695 C CA . ALA A 1 86 ? -5.218 4.334 21.836 1.00 97.44 86 ALA A CA 1
ATOM 696 C C . ALA A 1 86 ? -5.310 3.763 20.411 1.00 97.44 86 ALA A C 1
ATOM 698 O O . ALA A 1 86 ? -4.778 2.681 20.153 1.00 97.44 86 ALA A O 1
ATOM 699 N N . GLN A 1 87 ? -5.885 4.520 19.474 1.00 97.38 87 GLN A N 1
ATOM 700 C CA . GLN A 1 87 ? -5.935 4.160 18.057 1.00 97.38 87 GLN A CA 1
ATOM 701 C C . GLN A 1 87 ? -4.543 4.115 17.421 1.00 97.38 87 GLN A C 1
ATOM 703 O O . GLN A 1 87 ? -4.206 3.141 16.747 1.00 97.38 87 GLN A O 1
ATOM 708 N N . MET A 1 88 ? -3.686 5.103 17.705 1.00 96.94 88 MET A N 1
ATOM 709 C CA . MET A 1 88 ? -2.293 5.089 17.239 1.00 96.94 88 MET A CA 1
ATOM 710 C C . MET A 1 88 ? -1.527 3.867 17.767 1.00 96.94 88 MET A C 1
ATOM 712 O O . MET A 1 88 ? -0.809 3.200 17.020 1.00 96.94 88 MET A O 1
ATOM 716 N N . LYS A 1 89 ? -1.700 3.529 19.052 1.00 97.50 89 LYS A N 1
ATOM 717 C CA . LYS A 1 89 ? -1.100 2.330 19.662 1.00 97.50 89 LYS A CA 1
ATOM 718 C C . LYS A 1 89 ? -1.632 1.034 19.061 1.00 97.50 89 LYS A C 1
ATOM 720 O O . LYS A 1 89 ? -0.874 0.069 18.985 1.00 97.50 89 LYS A O 1
ATOM 725 N N . ALA A 1 90 ? -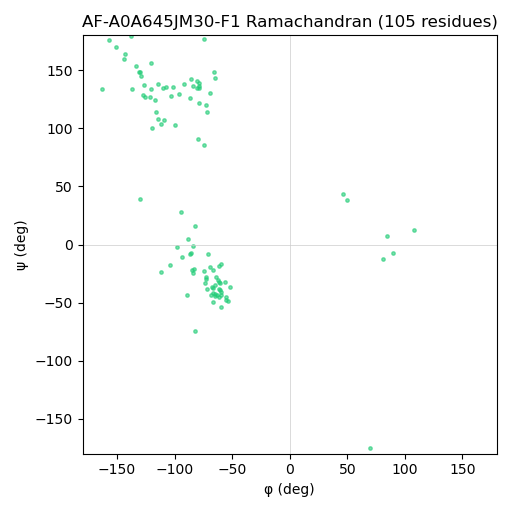2.906 0.993 18.676 1.00 97.81 90 ALA A N 1
ATOM 726 C CA . ALA A 1 90 ? -3.486 -0.148 17.980 1.00 97.81 90 ALA A CA 1
ATOM 727 C C . ALA A 1 90 ? -2.858 -0.300 16.588 1.00 97.81 90 ALA A C 1
ATOM 729 O O . ALA A 1 90 ? -2.328 -1.368 16.290 1.00 97.81 90 ALA A O 1
ATOM 730 N N . LEU A 1 91 ? -2.798 0.780 15.799 1.00 97.81 91 LEU A N 1
ATOM 731 C CA . LEU A 1 91 ? -2.177 0.779 14.472 1.00 97.81 91 LEU A CA 1
ATOM 732 C C . LEU A 1 91 ? -0.721 0.298 14.509 1.00 97.81 91 LEU A C 1
ATOM 734 O O . LEU A 1 91 ? -0.348 -0.546 13.705 1.00 97.81 91 LEU A O 1
ATOM 738 N N . MET A 1 92 ? 0.092 0.773 15.459 1.00 97.06 92 MET A N 1
ATOM 739 C CA . MET A 1 92 ? 1.512 0.383 15.563 1.00 97.06 92 MET A CA 1
ATOM 740 C C . MET A 1 92 ? 1.741 -1.119 15.800 1.00 97.06 92 MET A C 1
ATOM 742 O O . MET A 1 92 ? 2.853 -1.613 15.603 1.00 97.06 92 MET A O 1
ATOM 746 N N . LYS A 1 93 ? 0.712 -1.844 16.251 1.00 97.31 93 LYS A N 1
ATOM 747 C CA . LYS A 1 93 ? 0.742 -3.302 16.444 1.00 97.31 93 LYS A CA 1
ATOM 748 C C . LYS A 1 93 ? 0.212 -4.068 15.231 1.00 97.31 93 LYS A C 1
ATOM 750 O O . LYS A 1 93 ? 0.329 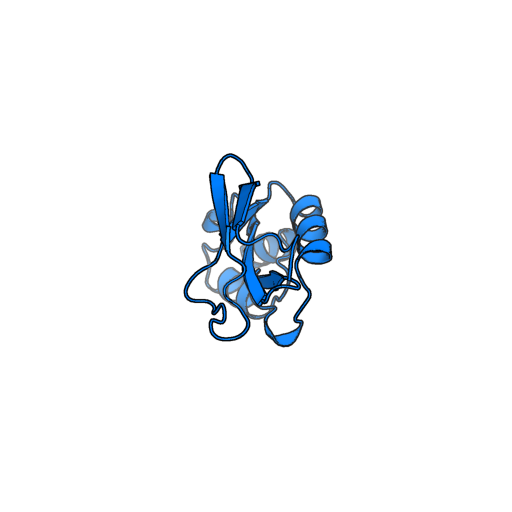-5.291 15.196 1.00 97.31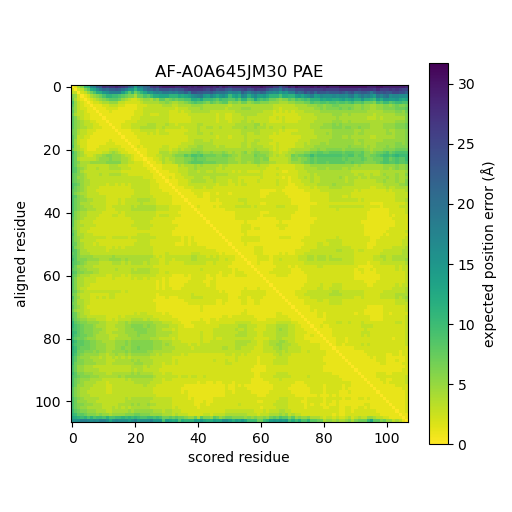 93 LYS A O 1
ATOM 755 N N . MET A 1 94 ? -0.394 -3.373 14.273 1.00 97.94 94 MET A N 1
ATOM 756 C CA . MET A 1 94 ? -0.989 -3.961 13.084 1.00 97.94 94 MET A CA 1
ATOM 757 C C . MET A 1 94 ? 0.015 -3.993 11.942 1.00 97.94 94 MET A C 1
ATOM 759 O O . MET A 1 94 ? 0.681 -3.007 11.645 1.00 97.94 94 MET A O 1
ATOM 763 N N . LYS A 1 95 ? 0.026 -5.115 11.227 1.00 98.12 95 LYS A N 1
ATOM 764 C CA . LYS A 1 95 ? 0.579 -5.174 9.876 1.00 98.12 95 LYS A CA 1
ATOM 765 C C . LYS A 1 95 ? -0.464 -4.686 8.879 1.00 98.12 95 LYS A C 1
ATOM 767 O O . LYS A 1 95 ? -0.396 -3.551 8.422 1.00 98.12 95 LYS A O 1
ATOM 772 N N . LYS A 1 96 ? -1.470 -5.524 8.613 1.00 98.50 96 LYS A N 1
ATOM 773 C CA . LYS A 1 96 ? -2.667 -5.158 7.854 1.00 98.50 96 LYS A CA 1
ATOM 774 C C . LYS A 1 96 ? -3.621 -4.381 8.746 1.00 98.50 96 LYS A C 1
ATOM 776 O O . LYS A 1 96 ? -3.881 -4.808 9.869 1.00 98.50 96 LYS A O 1
ATOM 781 N N . ILE A 1 97 ? -4.161 -3.281 8.236 1.00 98.50 97 ILE A N 1
ATOM 782 C CA . ILE A 1 97 ? -5.146 -2.486 8.965 1.00 98.50 97 ILE A CA 1
ATOM 783 C C . ILE A 1 97 ? -6.458 -3.268 9.078 1.00 98.50 97 ILE A C 1
ATOM 785 O O . ILE A 1 97 ? -6.988 -3.777 8.087 1.00 98.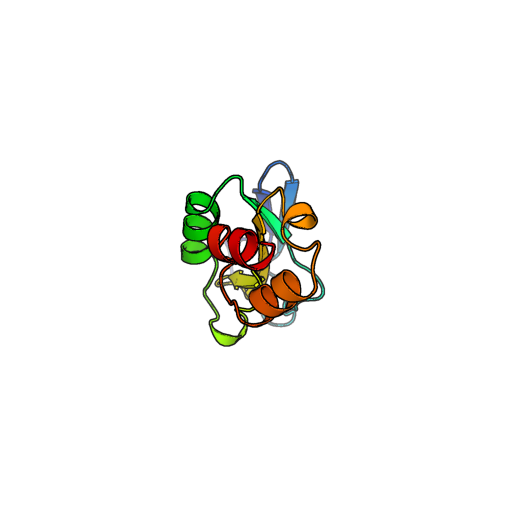50 97 ILE A O 1
ATOM 789 N N . VAL A 1 98 ? -6.980 -3.338 10.303 1.00 98.38 98 VAL A N 1
ATOM 790 C CA . VAL A 1 98 ? -8.315 -3.858 10.604 1.00 98.38 98 VAL A CA 1
ATOM 791 C C . VAL A 1 98 ? -9.174 -2.689 11.075 1.00 98.38 98 VAL A C 1
ATOM 793 O O . VAL A 1 98 ? -9.042 -2.237 12.213 1.00 98.38 98 VAL A O 1
ATOM 796 N N . ILE A 1 99 ? -10.059 -2.192 10.203 1.00 97.94 99 ILE A N 1
ATOM 797 C CA . ILE A 1 99 ? -10.843 -0.961 10.434 1.00 97.94 99 ILE A CA 1
ATOM 798 C C . ILE A 1 99 ? -11.599 -1.038 11.764 1.00 97.94 99 ILE A C 1
ATOM 800 O O . ILE A 1 99 ? -11.481 -0.157 12.612 1.00 97.94 99 ILE A O 1
ATOM 804 N N . ARG A 1 100 ? -12.295 -2.154 12.000 1.00 97.69 100 ARG A N 1
ATOM 805 C CA . ARG A 1 100 ? -13.104 -2.365 13.207 1.00 97.69 100 ARG A CA 1
ATOM 806 C C . ARG A 1 100 ? -12.286 -2.325 14.502 1.00 97.69 100 ARG A C 1
ATOM 808 O O . ARG A 1 100 ? -12.805 -1.938 15.546 1.00 97.69 100 ARG A O 1
ATOM 815 N N . GLU A 1 101 ? -11.026 -2.753 14.471 1.00 97.69 101 GLU A N 1
ATOM 816 C CA . GLU A 1 101 ? -10.157 -2.693 15.650 1.00 97.69 101 GLU A CA 1
ATOM 817 C C . GLU A 1 101 ? -9.739 -1.254 15.960 1.00 97.69 101 GLU A C 1
ATOM 819 O O . GLU A 1 101 ? -9.741 -0.868 17.129 1.00 97.69 101 GLU A O 1
ATOM 824 N N . LEU A 1 102 ? -9.474 -0.437 14.934 1.00 97.12 102 LEU A N 1
ATOM 825 C CA . LEU A 1 102 ? -9.215 0.996 15.106 1.00 97.12 102 LEU A CA 1
ATOM 826 C C . LEU A 1 102 ? -10.460 1.748 15.598 1.00 97.12 102 LEU A C 1
ATOM 828 O O . LEU A 1 102 ? -10.366 2.565 16.512 1.00 97.12 102 LEU A O 1
ATOM 832 N N . GLU A 1 103 ? -11.644 1.437 15.067 1.00 96.12 103 GLU A N 1
ATOM 833 C CA . GLU A 1 103 ? -12.909 2.001 15.561 1.00 96.12 103 GLU A CA 1
ATOM 834 C C . GLU A 1 103 ? -13.155 1.655 17.036 1.00 96.12 103 GLU A C 1
ATOM 836 O O . GLU A 1 103 ? -13.611 2.492 17.813 1.00 96.12 103 GLU A O 1
ATOM 841 N N . ASN A 1 104 ? -12.858 0.417 17.441 1.00 96.88 104 ASN A N 1
ATOM 842 C CA . ASN A 1 104 ? -13.041 -0.019 18.823 1.00 96.88 104 ASN A CA 1
ATOM 843 C C . ASN A 1 104 ? -11.996 0.567 19.775 1.00 96.88 104 ASN A C 1
ATOM 845 O O . ASN A 1 104 ? -12.329 0.825 20.924 1.00 96.88 104 ASN A O 1
ATOM 849 N N . ALA A 1 105 ? -10.763 0.794 19.316 1.00 95.81 105 ALA A N 1
ATOM 850 C CA . ALA A 1 105 ? -9.717 1.418 20.124 1.00 95.81 105 ALA A CA 1
ATOM 851 C C . ALA A 1 105 ? -9.985 2.907 20.415 1.00 95.81 105 ALA A C 1
ATOM 853 O O . ALA A 1 105 ? -9.383 3.462 21.330 1.00 95.81 105 ALA A O 1
ATOM 854 N N . GLY A 1 106 ? -10.846 3.562 19.629 1.00 89.44 106 GLY A N 1
ATOM 855 C CA . GLY A 1 106 ? -11.246 4.957 19.833 1.00 89.44 106 GLY A CA 1
ATOM 856 C C . GLY A 1 106 ? -12.412 5.164 20.805 1.00 89.44 106 GLY A C 1
ATOM 857 O O . GLY A 1 106 ? -12.727 6.315 21.100 1.00 89.44 106 GLY A O 1
ATOM 858 N N . LYS A 1 107 ? -13.057 4.087 21.269 1.00 84.31 107 LYS A N 1
ATOM 859 C CA . LYS A 1 107 ? -14.160 4.116 22.246 1.00 84.31 107 LYS A CA 1
ATOM 860 C C . LYS A 1 107 ? -13.629 4.049 23.672 1.00 84.31 107 LYS A C 1
ATOM 862 O O . LYS A 1 107 ? -14.238 4.720 24.531 1.00 84.31 107 LYS A O 1
#

pLDDT: mean 95.18, std 6.87, range [48.84, 98.69]

Nearest PDB structures (foldseek):
  1u69-assembly1_A  TM=8.331E-01  e=2.849E-08  Pseudomonas aeruginosa PAO1
  1u69-assembly2_D  TM=8.603E-01  e=1.009E-07  Pseudomonas aeruginosa PAO1
  1u69-assembly3_C  TM=8.622E-01  e=1.152E-07  Pseudomonas aeruginosa PAO1
  3ic3-assembly3_B  TM=4.793E-01  e=5.247E+00  Rhodopseudomonas palustris
  8pv3-assembly1_Cg  TM=1.624E-01  e=7.318E+00  Thermochaetoides thermophila DSM 1495

Organism: NCBI:txid1076179

Secondary structure (DSSP, 8-state):
------EEEEEETTEEEEEE---TT----TTSEEEEEESSHHHHHHHHHHH---GGG-BTTEEE-TT--EEEEEETTTTGGGSSHHHHHHHTT-SS--HHHHHHHT-

Foldseek 3Di:
DPDDDQWDWDDDPNRIDIDGCPDPPDADDPVDEEEDADQDPVQLVVVCVQAAPDPVQQALQWHHHPRRHIYRYYHNVVVVLPPDPQLVVQSRPDRRDDSVSSVVSVD